Protein AF-A0A916RZ39-F1 (afdb_monomer)

Mean predicted aligned error: 6.09 Å

pLDDT: mean 83.23, std 11.46, range [47.28, 93.38]

Radius of gyration: 12.74 Å; Cα contacts (8 Å, |Δi|>4): 31; chains: 1; bounding box: 29×26×32 Å

Foldseek 3Di:
DDPVVVVVLVVLLVVLVVQCVVCVVVVHQRDCVSCVSPVHHSVVVVVVSDD

Organism: NCBI:txid1735103

Solvent-accessible surface area (backbone atoms only — not comparable to full-atom values): 2972 Å² total; per-residue (Å²): 137,67,71,67,58,60,54,52,54,50,53,51,40,53,51,24,52,52,51,38,52,51,23,53,74,69,74,44,82,51,57,55,66,37,32,48,63,72,73,37,58,51,66,63,52,52,59,71,68,56,126

Sequence (51 aa):
MSTRRTISNFLDTVASAIAVSNAVREHRSPRARDLAQLGIDPMRFREIKRF

Structure (mmCIF, N/CA/C/O backbone):
data_AF-A0A916RZ39-F1
#
_entry.id   AF-A0A916RZ39-F1
#
loop_
_atom_site.group_PDB
_atom_site.id
_atom_site.type_symbol
_atom_site.label_atom_id
_atom_site.label_alt_id
_atom_site.label_comp_id
_atom_site.label_asym_id
_atom_site.label_entity_id
_atom_site.label_seq_id
_atom_site.pdbx_PDB_ins_code
_atom_site.Cartn_x
_atom_site.Cartn_y
_atom_site.Cartn_z
_atom_site.occupancy
_atom_site.B_iso_or_equiv
_atom_site.auth_seq_id
_atom_site.auth_comp_id
_atom_site.auth_asym_id
_atom_site.auth_atom_id
_atom_site.pdbx_PDB_model_num
ATOM 1 N N . MET A 1 1 ? 17.406 -15.243 -18.407 1.00 47.28 1 MET A N 1
ATOM 2 C CA . MET A 1 1 ? 16.478 -14.290 -17.751 1.00 47.28 1 MET A CA 1
ATOM 3 C C . MET A 1 1 ? 16.960 -12.875 -18.034 1.00 47.28 1 MET A C 1
ATOM 5 O O . MET A 1 1 ? 18.060 -12.532 -17.635 1.00 47.28 1 MET A O 1
ATOM 9 N N . SER A 1 2 ? 16.205 -12.096 -18.814 1.00 55.75 2 SER A N 1
ATOM 10 C CA . SER A 1 2 ? 16.624 -10.768 -19.288 1.00 55.75 2 SER A CA 1
ATOM 11 C C . SER A 1 2 ? 16.509 -9.702 -18.192 1.00 55.75 2 SER A C 1
ATOM 13 O O . SER A 1 2 ? 15.404 -9.399 -17.745 1.00 55.75 2 SER A O 1
ATOM 15 N N . THR A 1 3 ? 17.636 -9.080 -17.842 1.00 62.53 3 THR A N 1
ATOM 16 C CA . THR A 1 3 ? 17.843 -7.992 -16.860 1.00 62.53 3 THR A CA 1
ATOM 17 C C . THR A 1 3 ? 16.811 -6.853 -16.915 1.00 62.53 3 THR A C 1
ATOM 19 O O . THR A 1 3 ? 16.498 -6.251 -15.892 1.00 62.53 3 THR A O 1
ATOM 22 N N . ARG A 1 4 ? 16.208 -6.596 -18.086 1.00 63.19 4 ARG A N 1
ATOM 23 C CA . ARG A 1 4 ? 15.123 -5.612 -18.263 1.00 63.19 4 ARG A CA 1
ATOM 24 C C . ARG A 1 4 ? 13.891 -5.884 -17.391 1.00 63.19 4 ARG A C 1
ATOM 26 O O . ARG A 1 4 ? 13.319 -4.938 -16.870 1.00 63.19 4 ARG A O 1
ATOM 33 N N . ARG A 1 5 ? 13.494 -7.150 -17.199 1.00 66.06 5 ARG A N 1
ATOM 34 C CA . ARG A 1 5 ? 12.291 -7.493 -16.413 1.00 66.06 5 ARG A CA 1
ATOM 35 C C . ARG A 1 5 ? 12.466 -7.213 -14.920 1.00 66.06 5 ARG A C 1
ATOM 37 O O . ARG A 1 5 ? 11.532 -6.755 -14.277 1.00 66.06 5 ARG A O 1
ATOM 44 N N . THR A 1 6 ? 13.661 -7.436 -14.379 1.00 69.75 6 THR A N 1
ATOM 45 C CA . THR A 1 6 ? 13.945 -7.218 -12.953 1.00 69.75 6 THR A CA 1
ATOM 46 C C . THR A 1 6 ? 13.897 -5.738 -12.583 1.00 69.75 6 THR A C 1
ATOM 48 O O . THR A 1 6 ? 13.326 -5.381 -11.557 1.00 69.75 6 THR A O 1
ATOM 51 N N . ILE A 1 7 ? 14.454 -4.872 -13.436 1.00 75.69 7 ILE A N 1
ATOM 52 C CA . ILE A 1 7 ? 14.477 -3.424 -13.195 1.00 75.69 7 ILE A CA 1
ATOM 53 C C . ILE A 1 7 ? 13.066 -2.838 -13.307 1.00 75.69 7 ILE A C 1
ATOM 55 O O . ILE A 1 7 ? 12.671 -2.067 -12.438 1.00 75.69 7 ILE A O 1
ATOM 59 N N . SER A 1 8 ? 12.284 -3.243 -14.316 1.00 73.94 8 SER A N 1
ATOM 60 C CA . SER A 1 8 ? 10.879 -2.828 -14.433 1.00 73.94 8 SER A CA 1
ATOM 61 C C . SER A 1 8 ? 10.072 -3.207 -13.192 1.00 73.94 8 SER A C 1
ATOM 63 O O . SER A 1 8 ? 9.446 -2.341 -12.595 1.00 73.94 8 SER A O 1
ATOM 65 N N . ASN A 1 9 ? 10.188 -4.454 -12.726 1.00 80.38 9 ASN A N 1
ATOM 66 C CA . ASN A 1 9 ? 9.471 -4.907 -11.534 1.00 80.38 9 ASN A CA 1
ATOM 67 C C . ASN A 1 9 ? 9.866 -4.120 -10.271 1.00 80.38 9 ASN A C 1
ATOM 69 O O . ASN A 1 9 ? 9.010 -3.811 -9.449 1.00 80.38 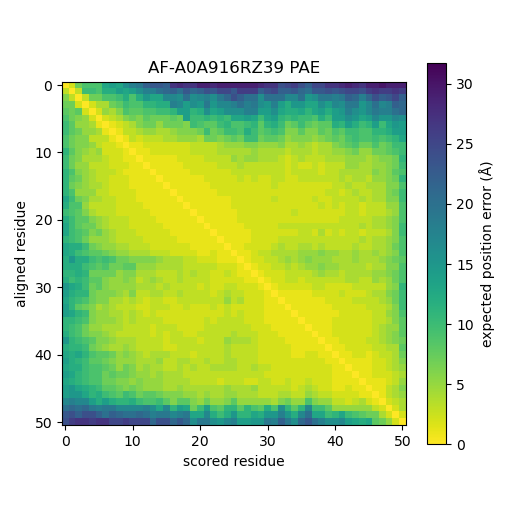9 ASN A O 1
ATOM 73 N N . PHE A 1 10 ? 11.151 -3.786 -10.107 1.00 82.88 10 PHE A N 1
ATOM 74 C CA . PHE A 1 10 ? 11.614 -2.988 -8.970 1.00 82.88 10 PHE A CA 1
ATOM 75 C C . PHE A 1 10 ? 11.041 -1.565 -8.995 1.00 82.88 10 PHE A C 1
ATOM 77 O O . PHE A 1 10 ? 10.539 -1.085 -7.978 1.00 82.88 10 PHE A O 1
ATOM 84 N N . LEU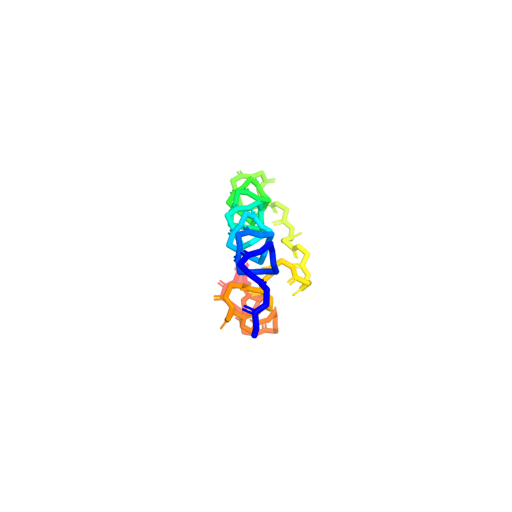 A 1 11 ? 11.074 -0.905 -10.156 1.00 87.56 11 LEU A N 1
ATOM 85 C CA . LEU A 1 11 ? 10.515 0.438 -10.320 1.00 87.56 11 LEU A CA 1
ATOM 86 C C . LEU A 1 11 ? 9.000 0.454 -10.102 1.00 87.56 11 LEU A C 1
ATOM 88 O O . LEU A 1 11 ? 8.498 1.364 -9.445 1.00 87.56 11 LEU A O 1
ATOM 92 N N . ASP A 1 12 ? 8.291 -0.570 -10.580 1.00 87.00 12 ASP A N 1
ATOM 93 C CA . ASP A 1 12 ? 6.855 -0.696 -10.349 1.00 87.00 12 ASP A CA 1
ATOM 94 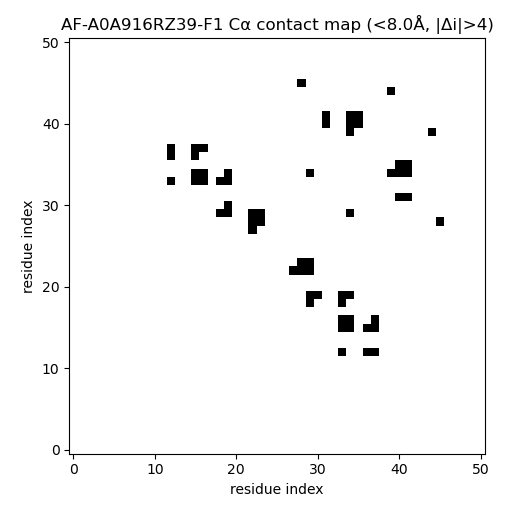C C . ASP A 1 12 ? 6.558 -0.817 -8.840 1.00 87.00 12 ASP A C 1
ATOM 96 O O . ASP A 1 12 ? 5.634 -0.179 -8.342 1.00 87.00 12 ASP A O 1
ATOM 100 N N . THR A 1 13 ? 7.356 -1.580 -8.079 1.00 89.81 13 THR A N 1
ATOM 101 C CA . THR A 1 13 ? 7.182 -1.713 -6.618 1.00 89.81 13 THR A CA 1
ATOM 102 C C . THR A 1 13 ? 7.416 -0.390 -5.891 1.00 89.81 13 THR A C 1
ATOM 104 O O . THR A 1 13 ? 6.643 -0.028 -5.003 1.00 89.81 13 THR A O 1
ATOM 107 N N . VAL A 1 14 ? 8.446 0.367 -6.282 1.00 90.38 14 VAL A N 1
ATOM 108 C CA . VAL A 1 14 ? 8.701 1.706 -5.724 1.00 90.38 14 VAL A CA 1
ATOM 109 C C . VAL A 1 14 ? 7.543 2.656 -6.045 1.00 90.38 14 VAL A C 1
ATOM 111 O O . VAL A 1 14 ? 7.084 3.384 -5.163 1.00 90.38 14 VAL A O 1
ATOM 114 N N . ALA A 1 15 ? 7.017 2.620 -7.271 1.00 89.81 15 ALA A N 1
ATOM 115 C CA . ALA A 1 15 ? 5.865 3.427 -7.663 1.00 89.81 15 ALA A CA 1
ATOM 116 C C . ALA A 1 15 ? 4.614 3.084 -6.835 1.00 89.81 15 ALA A C 1
ATOM 118 O O . ALA A 1 15 ? 3.942 3.990 -6.333 1.00 89.81 15 ALA A O 1
ATOM 119 N N . SER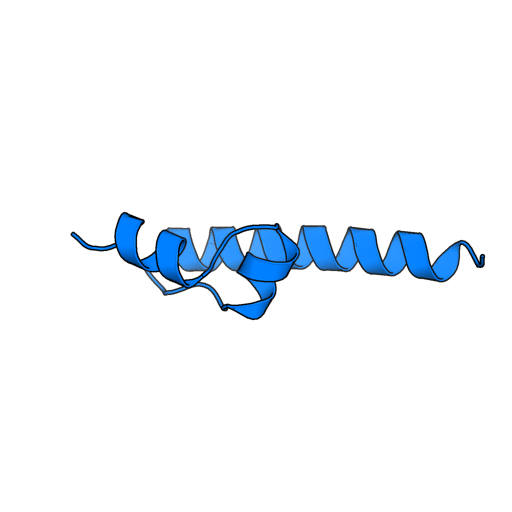 A 1 16 ? 4.339 1.796 -6.612 1.00 90.88 16 SER A N 1
ATOM 120 C CA . SER A 1 16 ? 3.249 1.350 -5.740 1.00 90.88 16 SER A CA 1
ATOM 121 C C . SER A 1 16 ? 3.438 1.806 -4.289 1.00 90.88 16 SER A C 1
ATOM 123 O O . SER A 1 16 ? 2.475 2.257 -3.669 1.00 90.88 16 SER A O 1
ATOM 125 N N . ALA A 1 17 ? 4.664 1.789 -3.751 1.00 91.88 17 ALA A N 1
ATOM 126 C CA . ALA A 1 17 ? 4.955 2.295 -2.403 1.00 91.88 17 ALA A CA 1
ATOM 127 C C . ALA A 1 17 ? 4.637 3.791 -2.261 1.00 91.88 17 ALA A C 1
ATOM 129 O O . ALA A 1 17 ? 4.017 4.213 -1.278 1.00 91.88 17 ALA A O 1
ATOM 130 N N . ILE A 1 18 ? 5.019 4.592 -3.259 1.00 93.00 18 ILE A N 1
ATOM 131 C CA . ILE A 1 18 ? 4.724 6.030 -3.304 1.00 93.00 18 ILE A CA 1
ATOM 132 C C . ILE A 1 18 ? 3.208 6.257 -3.383 1.00 93.00 18 ILE A C 1
ATOM 134 O O . ILE A 1 18 ? 2.662 7.055 -2.619 1.00 93.00 18 ILE A O 1
ATOM 138 N N . ALA A 1 19 ? 2.509 5.524 -4.256 1.00 93.00 19 ALA A N 1
ATOM 139 C CA . ALA A 1 19 ? 1.061 5.632 -4.421 1.00 93.00 19 ALA A CA 1
ATOM 140 C C . ALA A 1 19 ? 0.299 5.276 -3.134 1.00 93.00 19 ALA A C 1
ATOM 142 O O . ALA A 1 19 ? -0.612 6.005 -2.730 1.00 93.00 19 ALA A O 1
ATOM 143 N N . VAL A 1 20 ? 0.698 4.193 -2.457 1.00 90.62 20 VAL A N 1
ATOM 144 C CA . VAL A 1 20 ? 0.125 3.786 -1.166 1.00 90.62 20 VAL A CA 1
ATOM 145 C C . VAL A 1 20 ? 0.378 4.854 -0.104 1.00 90.62 20 VAL A C 1
ATOM 147 O O . VAL A 1 20 ? -0.560 5.250 0.587 1.00 90.62 20 VAL A O 1
ATOM 150 N N . SER A 1 21 ? 1.601 5.380 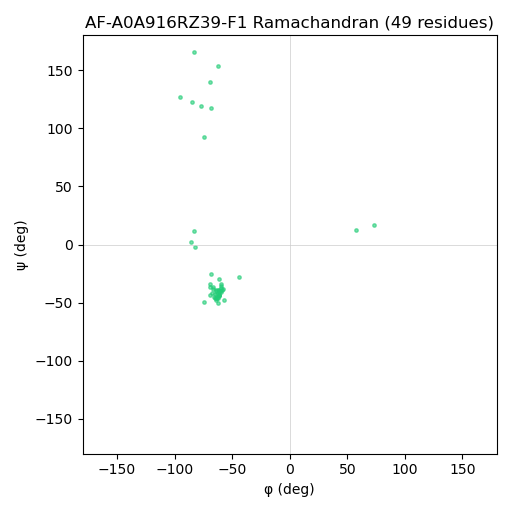-0.016 1.00 89.62 21 SER A N 1
ATOM 151 C CA . SER A 1 21 ? 1.967 6.417 0.958 1.00 89.62 21 SER A CA 1
ATOM 152 C C . SER A 1 21 ? 1.157 7.703 0.776 1.00 89.62 21 SER A C 1
ATOM 154 O O . SER A 1 21 ? 0.647 8.253 1.754 1.00 89.62 21 SER A O 1
ATOM 156 N N . ASN A 1 22 ? 0.977 8.159 -0.468 1.00 93.38 22 ASN A N 1
ATOM 157 C CA . ASN A 1 22 ? 0.156 9.333 -0.772 1.00 93.38 22 ASN A CA 1
ATOM 158 C C . ASN A 1 22 ? -1.321 9.094 -0.448 1.00 93.38 22 ASN A C 1
ATOM 160 O O . ASN A 1 22 ? -1.943 9.924 0.208 1.00 93.38 22 ASN A O 1
ATOM 164 N N . ALA A 1 23 ? -1.875 7.939 -0.830 1.00 90.19 23 ALA A N 1
ATOM 165 C CA . ALA A 1 23 ? -3.259 7.602 -0.507 1.00 90.19 23 ALA A CA 1
ATOM 166 C C . ALA A 1 23 ? -3.498 7.570 1.012 1.00 90.19 23 ALA A C 1
ATOM 168 O O . ALA A 1 23 ? -4.507 8.087 1.488 1.00 90.19 23 ALA A O 1
ATOM 169 N N . VAL A 1 24 ? -2.559 7.020 1.788 1.00 88.19 24 VAL A N 1
ATOM 170 C CA . VAL A 1 24 ? -2.640 7.024 3.255 1.00 88.19 24 VAL A CA 1
ATOM 171 C C . VAL A 1 24 ? -2.588 8.441 3.813 1.00 88.19 24 VAL A C 1
ATOM 173 O O . VAL A 1 24 ? -3.453 8.778 4.623 1.00 88.19 24 VAL A O 1
ATOM 176 N N . ARG A 1 25 ? -1.633 9.259 3.351 1.00 88.38 25 ARG A N 1
ATOM 177 C CA . ARG A 1 25 ? -1.457 10.662 3.759 1.00 88.38 25 ARG A CA 1
ATOM 178 C C . ARG A 1 25 ? -2.694 11.516 3.482 1.00 88.38 25 ARG A C 1
ATOM 180 O O . ARG A 1 25 ? -3.052 12.348 4.301 1.00 88.38 25 ARG A O 1
ATOM 187 N N . GLU A 1 26 ? -3.364 11.294 2.357 1.00 92.19 26 GLU A N 1
ATOM 188 C CA . GLU A 1 26 ? -4.589 12.006 1.969 1.00 92.19 26 GLU A CA 1
ATOM 189 C C . GLU A 1 26 ? -5.863 11.414 2.601 1.00 92.19 26 GLU A C 1
ATOM 191 O O . GLU A 1 26 ? -6.971 11.715 2.165 1.00 92.19 26 GLU A O 1
ATOM 196 N N . HIS A 1 27 ? -5.736 10.516 3.583 1.00 85.56 27 HIS A N 1
ATOM 197 C CA . HIS A 1 27 ? -6.851 9.774 4.185 1.00 85.56 27 HIS A CA 1
ATOM 198 C C . HIS A 1 27 ? -7.689 8.940 3.194 1.00 85.56 27 HIS A C 1
ATOM 200 O O . HIS A 1 27 ? -8.709 8.368 3.574 1.00 85.56 27 HIS A O 1
ATOM 206 N N . ARG A 1 28 ? -7.221 8.740 1.958 1.00 86.88 28 ARG A N 1
ATOM 207 C CA . ARG A 1 28 ? -7.865 7.896 0.943 1.00 86.88 28 ARG A CA 1
ATOM 208 C C . ARG A 1 28 ? -7.507 6.416 1.115 1.00 86.88 28 ARG A C 1
ATOM 210 O O . ARG A 1 28 ? -6.598 6.038 1.864 1.00 86.88 28 ARG A O 1
ATOM 217 N N . SER A 1 29 ? -8.266 5.546 0.449 1.00 86.44 29 SER A N 1
ATOM 218 C CA . SER A 1 29 ? -7.979 4.109 0.408 1.00 86.44 29 SER A CA 1
ATOM 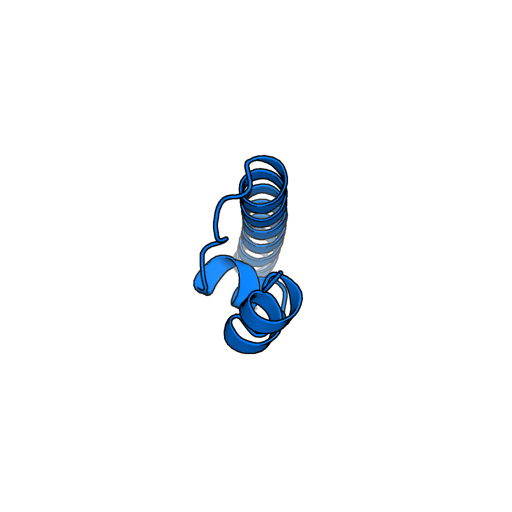219 C C . SER A 1 29 ? -6.974 3.820 -0.717 1.00 86.44 29 SER A C 1
ATOM 221 O O . SER A 1 29 ? -7.258 4.170 -1.867 1.00 86.44 29 SER A O 1
ATOM 223 N N . PRO A 1 30 ? -5.806 3.218 -0.428 1.00 89.38 30 PRO A N 1
ATOM 224 C CA . PRO A 1 30 ? -4.867 2.795 -1.459 1.00 89.38 30 PRO A CA 1
ATOM 225 C C . PRO A 1 30 ? -5.477 1.736 -2.381 1.00 89.38 30 PRO A C 1
ATOM 227 O O . PRO A 1 30 ? -6.362 0.972 -1.986 1.00 89.38 30 PRO A O 1
ATOM 230 N N . ARG A 1 31 ? -4.987 1.655 -3.620 1.00 90.69 31 ARG A N 1
ATOM 231 C CA . ARG A 1 31 ? -5.456 0.637 -4.566 1.00 90.69 31 ARG A CA 1
ATOM 232 C C . ARG A 1 31 ? -4.995 -0.748 -4.114 1.00 90.69 31 ARG A C 1
ATOM 234 O O . ARG A 1 31 ? -3.845 -0.936 -3.729 1.00 90.69 31 ARG A O 1
ATOM 241 N N . ALA A 1 32 ? -5.875 -1.739 -4.251 1.00 89.75 32 ALA A N 1
ATOM 242 C CA . ALA A 1 32 ? -5.582 -3.124 -3.872 1.00 89.75 32 ALA A CA 1
ATOM 243 C C . ALA A 1 32 ? -4.383 -3.714 -4.635 1.00 89.75 32 ALA A C 1
ATOM 245 O O . ALA A 1 32 ? -3.618 -4.482 -4.066 1.00 89.75 32 ALA A O 1
ATOM 246 N N . ARG A 1 33 ? -4.193 -3.317 -5.902 1.00 89.19 33 ARG A N 1
ATOM 247 C CA . ARG A 1 33 ? -3.047 -3.739 -6.719 1.00 89.19 33 ARG A CA 1
ATOM 248 C C . ARG A 1 33 ? -1.719 -3.249 -6.144 1.00 89.19 33 ARG A C 1
ATOM 250 O O . ARG A 1 33 ? -0.796 -4.044 -6.035 1.00 89.19 33 ARG A O 1
ATOM 257 N N . ASP A 1 34 ? -1.647 -1.976 -5.760 1.00 90.56 34 ASP A N 1
ATOM 258 C CA . ASP A 1 34 ? -0.422 -1.389 -5.210 1.00 90.56 34 ASP A CA 1
ATOM 259 C C . ASP A 1 34 ? -0.083 -2.009 -3.849 1.00 90.56 34 ASP A C 1
ATOM 261 O O . ASP A 1 34 ? 1.072 -2.308 -3.579 1.00 90.56 34 ASP A O 1
ATOM 265 N N . LEU A 1 35 ? -1.095 -2.294 -3.022 1.00 89.94 35 LEU A N 1
ATOM 266 C CA . LEU A 1 35 ? -0.915 -3.029 -1.767 1.00 89.94 35 LEU A CA 1
ATOM 267 C C . LEU A 1 35 ? -0.389 -4.451 -2.011 1.00 89.94 35 LEU A C 1
ATOM 269 O O . LEU A 1 35 ? 0.627 -4.832 -1.433 1.00 89.94 35 LEU A O 1
ATOM 273 N N . ALA A 1 36 ? -1.020 -5.206 -2.914 1.00 90.44 36 ALA A N 1
ATOM 274 C CA . ALA A 1 36 ? -0.599 -6.567 -3.242 1.00 90.44 36 ALA A CA 1
ATOM 275 C C . ALA A 1 36 ? 0.836 -6.615 -3.789 1.00 90.44 36 ALA A C 1
ATOM 277 O O . ALA A 1 36 ? 1.592 -7.533 -3.481 1.00 90.44 36 ALA A O 1
ATOM 278 N N . GLN A 1 37 ? 1.235 -5.599 -4.553 1.00 90.81 37 GLN A N 1
ATOM 279 C CA . GLN A 1 37 ? 2.583 -5.478 -5.096 1.00 90.81 37 GLN A CA 1
ATOM 280 C C . GLN A 1 37 ? 3.650 -5.214 -4.022 1.00 90.81 37 GLN A C 1
ATOM 282 O O . GLN A 1 37 ? 4.805 -5.602 -4.189 1.00 90.81 37 GLN A O 1
ATOM 287 N N . LEU A 1 38 ? 3.256 -4.619 -2.896 1.00 88.31 38 LEU A N 1
ATOM 288 C CA . LEU A 1 38 ? 4.094 -4.460 -1.706 1.00 88.31 38 LEU A CA 1
ATOM 289 C C . LEU A 1 38 ? 4.053 -5.684 -0.778 1.00 88.31 38 LEU A C 1
ATOM 291 O O . LEU A 1 38 ? 4.659 -5.657 0.290 1.00 88.31 38 LEU A O 1
ATOM 295 N N . GLY A 1 39 ? 3.324 -6.743 -1.146 1.00 88.81 39 GLY A N 1
ATOM 296 C CA . GLY A 1 39 ? 3.092 -7.900 -0.279 1.00 88.81 39 GLY A CA 1
ATOM 297 C C . GLY A 1 39 ? 2.117 -7.619 0.869 1.00 88.81 39 GLY A C 1
ATOM 298 O O . GLY A 1 39 ? 2.075 -8.373 1.838 1.00 88.81 39 GLY A O 1
ATOM 299 N N . ILE A 1 40 ? 1.337 -6.5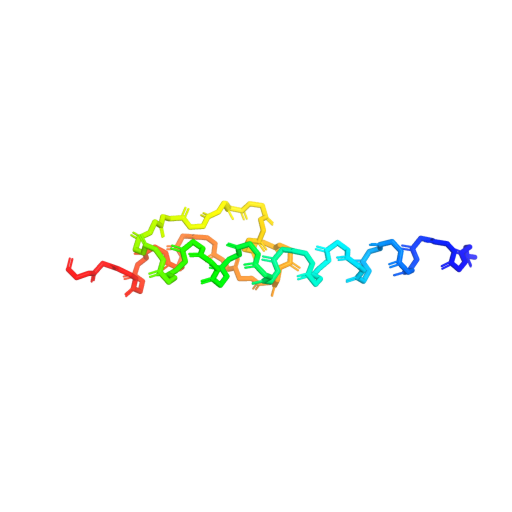40 0.777 1.00 89.62 40 ILE A N 1
ATOM 300 C CA . ILE A 1 40 ? 0.341 -6.157 1.775 1.00 89.62 40 ILE A CA 1
ATOM 301 C C . ILE A 1 40 ? -1.020 -6.704 1.347 1.00 89.62 40 ILE A C 1
ATOM 303 O O . ILE A 1 40 ? -1.495 -6.429 0.245 1.00 89.62 40 ILE A O 1
ATOM 307 N N . ASP A 1 41 ? -1.682 -7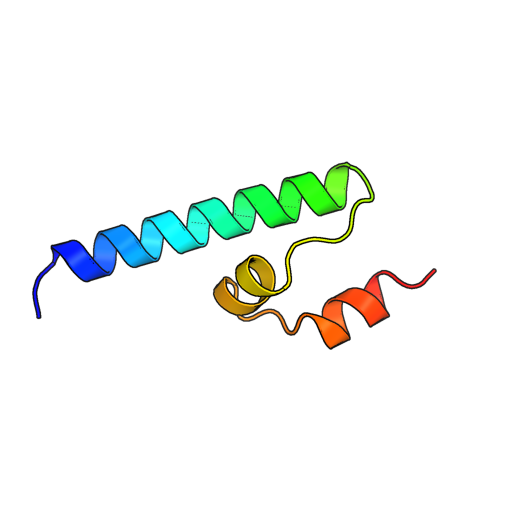.434 2.244 1.00 90.38 41 ASP A N 1
ATOM 308 C CA . ASP A 1 41 ? -3.059 -7.879 2.036 1.00 90.38 41 ASP A CA 1
ATOM 309 C C . ASP A 1 41 ? -4.021 -6.670 2.078 1.00 90.38 41 ASP A C 1
ATOM 311 O O . ASP A 1 41 ? -4.141 -6.014 3.122 1.00 90.38 41 ASP A O 1
ATOM 315 N N . PRO A 1 42 ? -4.735 -6.363 0.975 1.00 88.50 42 PRO A N 1
ATOM 316 C CA . PRO A 1 42 ? -5.656 -5.234 0.919 1.00 88.50 42 PRO A CA 1
ATOM 317 C C . PRO A 1 42 ? -6.815 -5.318 1.915 1.00 88.50 42 PRO A C 1
ATOM 319 O O . PRO A 1 42 ? -7.328 -4.278 2.330 1.00 88.50 42 PRO A O 1
ATOM 322 N N . MET A 1 43 ? -7.254 -6.525 2.281 1.00 88.38 43 MET A N 1
ATOM 323 C CA . MET A 1 43 ? -8.354 -6.718 3.225 1.00 88.38 43 MET A CA 1
ATOM 324 C C . MET A 1 43 ? -7.889 -6.425 4.648 1.00 88.38 43 MET A C 1
ATOM 326 O O . MET A 1 43 ? -8.476 -5.563 5.303 1.00 88.38 43 MET A O 1
ATOM 330 N N . ARG A 1 44 ? -6.757 -7.003 5.071 1.00 87.50 44 ARG A N 1
ATOM 331 C CA . ARG A 1 44 ? -6.140 -6.674 6.371 1.00 87.50 44 ARG A CA 1
ATOM 332 C C . ARG A 1 44 ? -5.774 -5.198 6.484 1.00 87.50 44 ARG A C 1
ATOM 334 O O . ARG A 1 44 ? -5.949 -4.591 7.533 1.00 87.50 44 ARG A O 1
ATOM 341 N N . PHE A 1 45 ? -5.309 -4.584 5.397 1.00 87.00 45 PHE A N 1
ATOM 342 C CA . PHE A 1 45 ? -5.002 -3.155 5.388 1.00 87.00 45 PHE A CA 1
ATOM 343 C C . PHE A 1 45 ? -6.237 -2.288 5.692 1.00 87.00 45 PHE A C 1
ATOM 345 O O . PHE A 1 45 ? -6.149 -1.302 6.426 1.00 87.00 45 PHE A O 1
ATOM 352 N N . ARG A 1 46 ? -7.407 -2.651 5.150 1.00 84.69 46 ARG A N 1
ATOM 353 C CA . ARG A 1 46 ? -8.673 -1.949 5.422 1.00 84.69 46 ARG A CA 1
ATOM 354 C C . ARG A 1 46 ? -9.158 -2.156 6.852 1.00 84.69 46 ARG A C 1
ATOM 356 O O . ARG A 1 46 ? -9.733 -1.229 7.413 1.00 84.69 46 ARG A O 1
ATOM 363 N N . GLU A 1 47 ? -8.916 -3.329 7.430 1.00 85.06 47 GLU A N 1
ATOM 364 C CA . GLU A 1 47 ? -9.229 -3.619 8.833 1.00 85.06 47 GLU A CA 1
ATOM 365 C C . GLU A 1 47 ? -8.412 -2.741 9.789 1.00 85.06 47 GLU A C 1
ATOM 367 O O . GLU A 1 47 ? -8.974 -2.209 10.737 1.00 85.06 47 GLU A O 1
ATOM 372 N N . ILE A 1 48 ? -7.126 -2.499 9.498 1.00 81.12 48 ILE A N 1
ATOM 373 C CA . ILE A 1 48 ? -6.266 -1.611 10.306 1.00 81.12 48 ILE A CA 1
ATOM 374 C C . ILE A 1 48 ? -6.733 -0.150 10.234 1.00 81.12 48 ILE A C 1
ATOM 376 O O . ILE A 1 48 ? -6.651 0.581 11.216 1.00 81.12 48 ILE A O 1
ATOM 380 N N . LYS A 1 49 ? -7.211 0.299 9.065 1.00 69.88 49 LYS A N 1
ATOM 381 C CA . LYS A 1 49 ? -7.661 1.687 8.858 1.00 69.88 49 LYS A CA 1
ATOM 382 C C .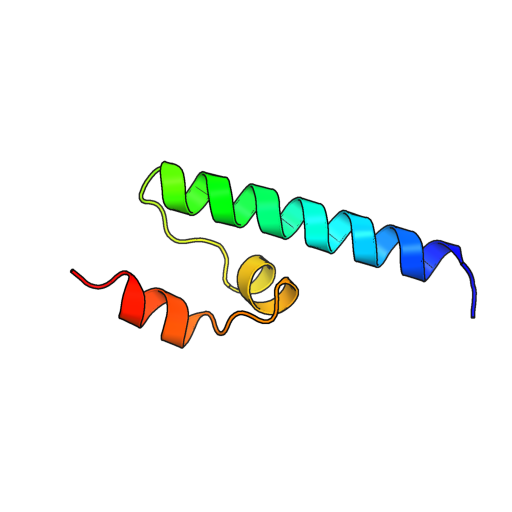 LYS A 1 49 ? -9.097 1.951 9.336 1.00 69.88 49 LYS A C 1
ATOM 384 O O . LYS A 1 49 ? -9.562 3.084 9.206 1.00 69.88 49 LYS A O 1
ATOM 389 N N . ARG A 1 50 ? -9.803 0.931 9.835 1.00 60.75 50 ARG A N 1
ATOM 390 C CA . ARG A 1 50 ? -11.116 1.074 10.471 1.00 60.75 50 ARG A CA 1
ATOM 391 C C . ARG A 1 50 ? -10.910 1.682 11.862 1.00 60.75 50 ARG A C 1
ATOM 393 O O . ARG A 1 50 ? -10.631 0.970 12.821 1.00 60.75 50 ARG A O 1
ATOM 400 N N . PHE A 1 51 ? -10.992 3.009 11.929 1.00 51.88 51 PHE A N 1
ATOM 401 C CA . PHE A 1 51 ? -11.525 3.665 13.122 1.00 51.88 51 PHE A CA 1
ATOM 402 C C . PHE A 1 51 ? -13.002 3.289 13.275 1.00 51.88 51 PHE A C 1
ATOM 404 O O . PHE A 1 51 ? -13.671 3.134 12.221 1.00 51.88 51 PHE A O 1
#

Secondary structure (DSSP, 8-state):
--HHHHHHHHHHHHHHHHHHHHHHHTTPPPPHHHHHHTT--HHHHHHHT--